Protein AF-A0A2W6DRT3-F1 (afdb_monomer)

Structure (mmCIF, N/CA/C/O backbone):
data_AF-A0A2W6DRT3-F1
#
_entry.id   AF-A0A2W6DRT3-F1
#
loop_
_atom_site.group_PDB
_atom_site.id
_atom_site.type_symbol
_atom_site.label_atom_id
_atom_site.label_alt_id
_atom_site.label_comp_id
_atom_site.label_asym_id
_atom_site.label_entity_id
_atom_site.label_seq_id
_atom_site.pdbx_PDB_ins_code
_atom_site.Cartn_x
_atom_site.Cartn_y
_atom_site.Cartn_z
_atom_site.occupancy
_atom_site.B_iso_or_equiv
_atom_site.auth_seq_id
_atom_site.auth_comp_id
_atom_site.auth_asym_id
_atom_site.auth_atom_id
_atom_site.pdbx_PDB_model_num
ATOM 1 N N . MET A 1 1 ? -5.565 -8.552 10.730 1.00 50.06 1 MET A N 1
ATOM 2 C CA . MET A 1 1 ? -5.881 -7.206 10.206 1.00 50.06 1 MET A CA 1
ATOM 3 C C . MET A 1 1 ? -5.180 -6.086 10.981 1.00 50.06 1 MET A C 1
ATOM 5 O O . MET A 1 1 ? -4.660 -5.202 10.322 1.00 50.06 1 MET A O 1
ATOM 9 N N . ALA A 1 2 ? -5.034 -6.167 12.313 1.00 55.72 2 ALA A N 1
ATOM 10 C CA . ALA A 1 2 ? -4.465 -5.101 13.165 1.00 55.72 2 ALA A CA 1
ATOM 11 C C . ALA A 1 2 ? -3.079 -4.526 12.774 1.00 55.72 2 ALA A C 1
ATOM 13 O O . ALA A 1 2 ? -2.788 -3.375 13.073 1.00 55.72 2 ALA A O 1
ATOM 14 N N . HIS A 1 3 ? -2.210 -5.292 12.105 1.00 57.12 3 HIS A N 1
ATOM 15 C CA . HIS A 1 3 ? -0.864 -4.809 11.759 1.00 57.12 3 HIS A CA 1
ATOM 16 C C . HIS A 1 3 ? -0.837 -3.864 10.553 1.00 57.12 3 HIS A C 1
ATOM 18 O O . HIS A 1 3 ? 0.053 -3.026 10.458 1.00 57.12 3 HIS A O 1
ATOM 24 N N . LEU A 1 4 ? -1.797 -3.996 9.632 1.00 58.41 4 LEU A N 1
ATOM 25 C CA . LEU A 1 4 ? -1.801 -3.218 8.394 1.00 58.41 4 LEU A CA 1
ATOM 26 C C . LEU A 1 4 ? -2.385 -1.823 8.627 1.00 58.41 4 LEU A C 1
ATOM 28 O O . LEU A 1 4 ? -1.812 -0.846 8.165 1.00 58.41 4 LEU A O 1
ATOM 32 N N . GLU A 1 5 ? -3.455 -1.733 9.418 1.00 58.50 5 GLU A N 1
ATOM 33 C CA . GLU A 1 5 ? -4.025 -0.457 9.861 1.00 58.50 5 GLU A CA 1
ATOM 34 C C . GLU A 1 5 ? -2.980 0.368 10.618 1.00 58.50 5 GLU A C 1
ATOM 36 O O . GLU A 1 5 ? -2.748 1.509 10.246 1.00 58.50 5 GLU A O 1
ATOM 41 N N . GLY A 1 6 ? -2.240 -0.229 11.563 1.00 57.47 6 GLY A N 1
ATOM 42 C CA . GLY A 1 6 ? -1.176 0.471 12.297 1.00 57.47 6 GLY A CA 1
ATOM 43 C C . GLY A 1 6 ? -0.022 0.991 11.425 1.00 57.47 6 GLY A C 1
ATOM 44 O O . GLY A 1 6 ? 0.562 2.024 11.742 1.00 57.47 6 GLY A O 1
ATOM 45 N N . ALA A 1 7 ? 0.290 0.327 10.304 1.00 60.97 7 ALA A N 1
ATOM 46 C CA . ALA A 1 7 ? 1.318 0.794 9.368 1.00 60.97 7 ALA A CA 1
ATOM 47 C C . ALA A 1 7 ? 0.867 2.017 8.555 1.00 60.97 7 ALA A C 1
ATOM 49 O O . ALA A 1 7 ? 1.686 2.872 8.233 1.00 60.97 7 ALA A O 1
ATOM 50 N N . PHE A 1 8 ? -0.424 2.114 8.234 1.00 61.56 8 PHE A N 1
ATOM 51 C CA . PHE A 1 8 ? -0.987 3.279 7.554 1.00 61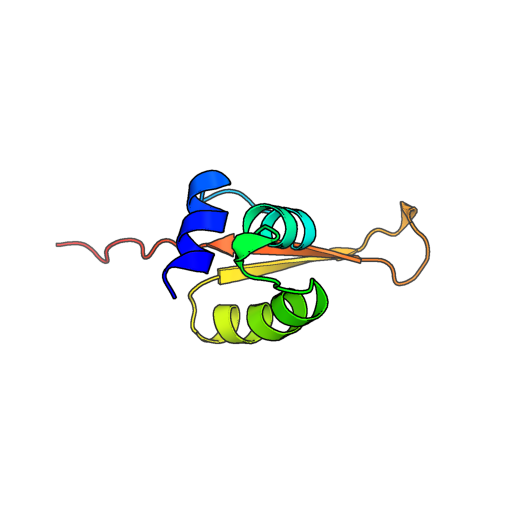.56 8 PHE A CA 1
ATOM 52 C C . PHE A 1 8 ? -1.371 4.409 8.516 1.00 61.56 8 PHE A C 1
ATOM 54 O O . PHE A 1 8 ? -1.290 5.570 8.131 1.00 61.56 8 PHE A O 1
ATOM 61 N N . ASP A 1 9 ? -1.754 4.090 9.752 1.00 58.38 9 ASP A N 1
ATOM 62 C CA . ASP A 1 9 ? -2.072 5.075 10.790 1.00 58.38 9 ASP A CA 1
ATOM 63 C C . ASP A 1 9 ? -0.810 5.861 11.182 1.00 58.38 9 ASP A C 1
ATOM 65 O O . ASP A 1 9 ? -0.818 7.089 11.238 1.00 58.38 9 ASP A O 1
ATOM 69 N N . ALA A 1 10 ? 0.333 5.169 11.286 1.00 57.16 10 ALA A N 1
ATOM 70 C CA . ALA A 1 10 ? 1.649 5.798 11.412 1.00 57.16 10 ALA A CA 1
ATOM 71 C C . ALA A 1 10 ? 2.069 6.606 10.168 1.00 57.16 10 ALA A C 1
ATOM 73 O O . ALA A 1 10 ? 2.931 7.479 10.269 1.00 57.16 10 ALA A O 1
ATOM 74 N N . ALA A 1 11 ? 1.488 6.310 9.002 1.00 56.12 11 ALA A N 1
ATOM 75 C CA . ALA A 1 11 ? 1.835 6.943 7.737 1.00 56.12 11 ALA A CA 1
ATOM 76 C C . ALA A 1 11 ? 0.899 8.107 7.353 1.00 56.12 11 ALA A C 1
ATOM 78 O O . ALA A 1 11 ? 1.212 8.826 6.419 1.00 56.12 11 ALA A O 1
ATOM 79 N N . GLU A 1 12 ? -0.191 8.372 8.078 1.00 66.56 12 GLU A N 1
ATOM 80 C CA . GLU A 1 12 ? -1.309 9.248 7.674 1.00 66.56 12 GLU A CA 1
ATOM 81 C C . GLU A 1 12 ? -2.233 8.563 6.632 1.00 66.56 12 GLU A C 1
ATOM 83 O O . GLU A 1 12 ? -1.907 8.511 5.439 1.00 66.56 12 GLU A O 1
ATOM 88 N N . PRO A 1 13 ? -3.416 8.058 7.032 1.00 63.16 13 PRO A N 1
ATOM 89 C CA . PRO A 1 13 ? -4.231 7.136 6.227 1.00 63.16 13 PRO A CA 1
ATOM 90 C C . PRO A 1 13 ? -4.805 7.740 4.935 1.00 63.16 13 PRO A C 1
ATOM 92 O O . PRO A 1 13 ? -5.071 7.009 3.982 1.00 63.16 13 PRO A O 1
ATOM 95 N N . GLU A 1 14 ? -4.953 9.066 4.866 1.00 70.12 14 GLU A N 1
ATOM 96 C CA . GLU A 1 14 ? -5.459 9.780 3.683 1.00 70.12 14 GLU A CA 1
ATOM 97 C C . GLU A 1 14 ? -4.367 10.129 2.654 1.00 70.12 14 GLU A C 1
ATOM 99 O O . GLU A 1 14 ? -4.673 10.607 1.551 1.00 70.12 14 GLU A O 1
ATOM 104 N N . ARG A 1 15 ? -3.091 9.880 2.977 1.00 79.25 15 ARG A N 1
ATOM 105 C CA . ARG A 1 15 ? -1.962 10.110 2.067 1.00 79.25 15 ARG A CA 1
ATOM 106 C C . ARG A 1 15 ? -1.641 8.868 1.244 1.00 79.25 15 ARG A C 1
ATOM 108 O O . ARG A 1 15 ? -1.912 7.730 1.614 1.00 79.25 15 ARG A O 1
ATOM 115 N N . TRP A 1 16 ? -1.065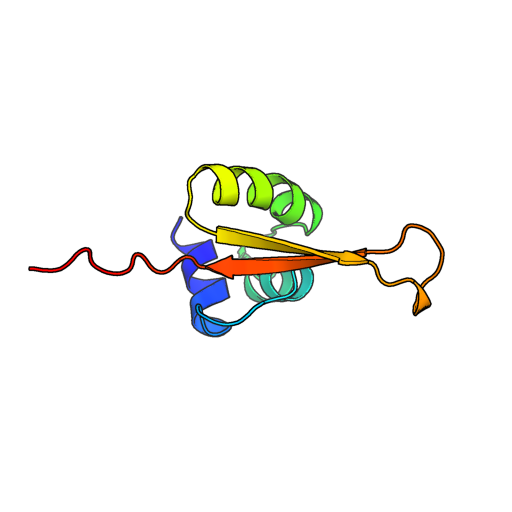 9.121 0.074 1.00 84.56 16 TRP A N 1
ATOM 116 C CA . TRP A 1 16 ? -0.517 8.076 -0.779 1.00 84.56 16 TRP A CA 1
ATOM 117 C C . TRP A 1 16 ? 0.842 7.641 -0.245 1.00 84.56 16 TRP A C 1
ATOM 119 O O . TRP A 1 16 ? 1.760 8.457 -0.178 1.00 84.56 16 TRP A O 1
ATOM 129 N N . HIS A 1 17 ? 0.974 6.351 0.043 1.00 85.75 17 HIS A N 1
ATOM 130 C CA . HIS A 1 17 ? 2.197 5.749 0.564 1.00 85.75 17 HIS A CA 1
ATOM 131 C C . HIS A 1 17 ? 2.800 4.797 -0.433 1.00 85.75 17 HIS A C 1
ATOM 133 O O . HIS A 1 17 ? 2.094 4.004 -1.057 1.00 85.75 17 HIS A O 1
ATOM 139 N N . HIS A 1 18 ? 4.117 4.847 -0.588 1.00 88.75 18 HIS A N 1
ATOM 140 C CA . HIS A 1 18 ? 4.781 3.862 -1.416 1.00 88.75 18 HIS A CA 1
ATOM 141 C C . HIS A 1 18 ? 4.732 2.498 -0.715 1.00 88.75 18 HIS A C 1
ATOM 143 O O . HIS A 1 18 ? 4.935 2.395 0.494 1.00 88.75 18 HIS A O 1
ATOM 149 N N . L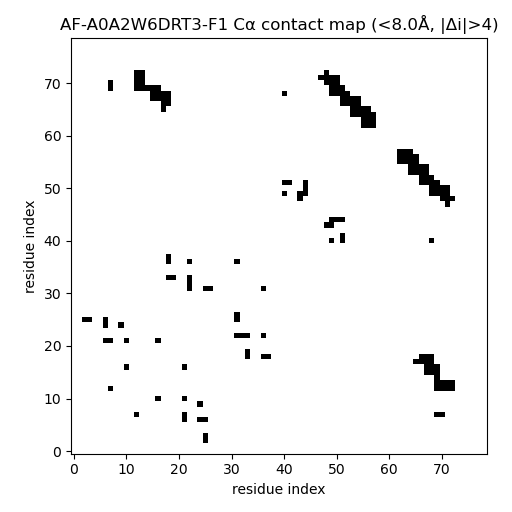EU A 1 19 ? 4.511 1.418 -1.471 1.00 86.38 19 LEU A N 1
ATOM 150 C CA . LEU A 1 19 ? 4.421 0.072 -0.886 1.00 86.38 19 LEU A CA 1
ATOM 151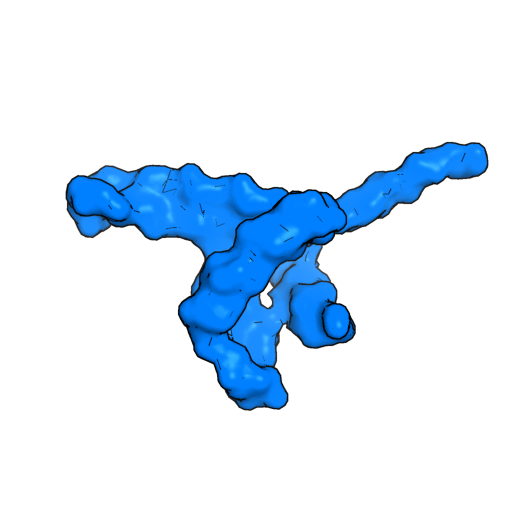 C C . LEU A 1 19 ? 5.670 -0.328 -0.089 1.00 86.38 19 LEU A C 1
ATOM 153 O O . LEU A 1 19 ? 5.573 -1.096 0.867 1.00 86.38 19 LEU A O 1
ATOM 157 N N . ARG A 1 20 ? 6.845 0.187 -0.472 1.00 84.50 20 ARG A N 1
ATOM 158 C CA . ARG A 1 20 ? 8.090 -0.061 0.274 1.00 84.50 20 ARG A CA 1
ATOM 159 C C . ARG A 1 20 ? 8.079 0.605 1.645 1.00 84.50 20 ARG A C 1
ATOM 161 O O . ARG A 1 20 ? 8.572 -0.007 2.583 1.00 84.50 20 ARG A O 1
ATOM 168 N N . ASP A 1 21 ? 7.483 1.786 1.762 1.00 84.88 21 ASP A N 1
ATOM 169 C CA . ASP A 1 21 ? 7.406 2.516 3.029 1.00 84.88 21 ASP A CA 1
ATOM 170 C C . ASP A 1 21 ? 6.423 1.815 3.970 1.00 84.88 21 ASP A C 1
ATOM 172 O O . ASP A 1 21 ? 6.744 1.584 5.130 1.00 84.88 21 ASP A O 1
ATOM 176 N N . ILE A 1 22 ? 5.291 1.334 3.438 1.00 82.00 22 ILE A N 1
ATOM 177 C CA . ILE A 1 22 ? 4.343 0.483 4.181 1.00 82.00 22 ILE A CA 1
ATOM 178 C C . ILE A 1 22 ? 5.030 -0.799 4.664 1.00 82.00 22 ILE A C 1
ATOM 180 O O . ILE A 1 22 ? 4.881 -1.196 5.815 1.00 82.00 22 ILE A O 1
ATOM 184 N N . THR A 1 23 ? 5.815 -1.446 3.799 1.00 82.94 23 THR A N 1
ATOM 185 C CA . THR A 1 23 ? 6.570 -2.655 4.169 1.00 82.94 23 THR A CA 1
ATOM 186 C C . THR A 1 23 ? 7.595 -2.354 5.267 1.00 82.94 23 THR A C 1
ATOM 188 O O . THR A 1 23 ? 7.722 -3.124 6.213 1.00 82.94 23 THR A O 1
ATOM 191 N N . ALA A 1 24 ? 8.303 -1.223 5.180 1.00 82.81 24 ALA A N 1
ATOM 192 C CA . ALA A 1 24 ? 9.257 -0.799 6.201 1.00 82.81 24 ALA A CA 1
ATOM 193 C C . ALA A 1 24 ? 8.571 -0.469 7.539 1.00 82.81 24 ALA A C 1
ATOM 195 O O . ALA A 1 24 ? 9.101 -0.821 8.591 1.00 82.81 24 ALA A O 1
ATOM 196 N N . ALA A 1 25 ? 7.381 0.140 7.502 1.00 78.62 25 ALA A N 1
ATOM 197 C CA . ALA A 1 25 ? 6.573 0.459 8.679 1.00 78.62 25 ALA A CA 1
ATOM 198 C C . ALA A 1 25 ? 5.986 -0.790 9.361 1.00 78.62 25 ALA A C 1
ATOM 200 O O . ALA A 1 25 ? 5.916 -0.843 10.587 1.00 78.62 25 ALA A O 1
ATOM 201 N N . LEU A 1 26 ? 5.633 -1.827 8.590 1.00 74.62 26 LEU A N 1
ATOM 202 C CA . LEU A 1 26 ? 5.273 -3.150 9.127 1.00 74.62 26 LEU A CA 1
ATOM 203 C C . LEU A 1 26 ? 6.441 -3.809 9.885 1.00 74.62 26 LEU A C 1
ATOM 205 O O . LEU A 1 26 ? 6.214 -4.656 10.757 1.00 74.62 26 LEU A O 1
ATOM 209 N N . GLY A 1 27 ? 7.670 -3.379 9.584 1.00 65.50 27 GLY A N 1
ATOM 210 C CA . GLY A 1 27 ? 8.886 -3.654 10.337 1.00 65.50 27 GLY A CA 1
ATOM 211 C C . GLY A 1 27 ? 9.302 -5.132 10.401 1.00 65.50 27 GLY A C 1
ATOM 212 O O . GLY A 1 27 ? 8.577 -6.036 9.983 1.00 65.50 27 GLY A O 1
ATOM 213 N N . PRO A 1 28 ? 10.472 -5.419 11.003 1.00 61.22 28 PRO A N 1
ATOM 214 C CA . PRO A 1 28 ? 10.925 -6.789 11.256 1.00 61.2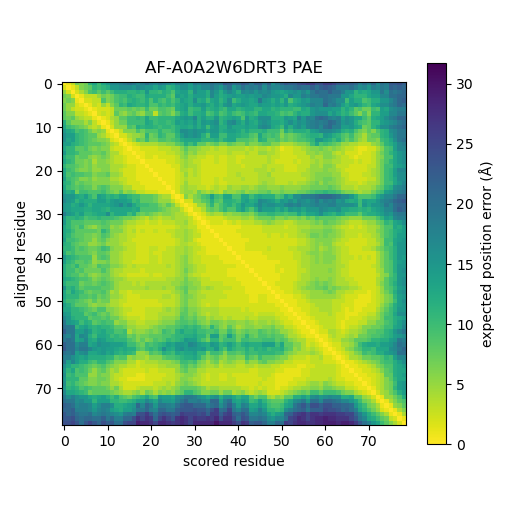2 28 PRO A CA 1
ATOM 215 C C . PRO A 1 28 ? 10.023 -7.545 12.246 1.00 61.22 28 PRO A C 1
ATOM 217 O O . PRO A 1 28 ? 10.030 -8.772 12.261 1.00 61.22 28 PRO A O 1
ATOM 220 N N . ALA A 1 29 ? 9.212 -6.835 13.041 1.00 61.66 29 ALA A N 1
ATOM 221 C CA . ALA A 1 29 ? 8.296 -7.416 14.025 1.00 61.66 29 ALA A CA 1
ATOM 222 C C . ALA A 1 29 ? 7.249 -8.354 13.403 1.00 61.66 29 ALA A C 1
ATOM 224 O O . ALA A 1 29 ? 6.767 -9.267 14.070 1.00 61.66 29 ALA A O 1
ATOM 225 N N . THR A 1 30 ? 6.908 -8.143 12.129 1.00 63.81 30 THR A N 1
ATOM 226 C CA . THR A 1 30 ? 5.965 -8.993 11.392 1.00 63.81 30 THR A CA 1
ATOM 227 C C . THR A 1 30 ? 6.662 -9.948 10.413 1.00 63.81 30 THR A C 1
ATOM 229 O O . THR A 1 30 ? 6.007 -10.832 9.866 1.00 63.81 30 THR A O 1
ATOM 232 N N . ASN A 1 31 ? 7.984 -9.811 10.216 1.00 73.44 31 ASN A N 1
ATOM 233 C CA . ASN A 1 31 ? 8.798 -10.553 9.241 1.00 73.44 31 ASN A CA 1
ATOM 234 C C . ASN A 1 31 ? 8.178 -10.590 7.825 1.00 73.44 31 ASN A C 1
ATOM 236 O O . ASN A 1 31 ? 8.248 -11.592 7.111 1.00 73.44 31 ASN A O 1
ATOM 240 N N . VAL A 1 32 ? 7.492 -9.507 7.445 1.00 78.94 32 VAL A N 1
ATOM 241 C CA . VAL A 1 32 ? 6.751 -9.419 6.187 1.00 78.94 32 VAL A CA 1
ATOM 242 C C . VAL A 1 32 ? 7.665 -8.930 5.069 1.00 78.94 32 VAL A C 1
ATOM 244 O O . VAL A 1 32 ? 8.146 -7.801 5.070 1.00 78.94 32 VAL A O 1
ATOM 247 N N . GLU A 1 33 ? 7.836 -9.781 4.062 1.00 85.62 33 GLU A N 1
ATOM 248 C CA . GLU A 1 33 ? 8.558 -9.453 2.836 1.00 85.62 33 GLU A CA 1
ATOM 249 C C . GLU A 1 33 ? 7.773 -8.492 1.932 1.00 85.62 33 GLU A C 1
ATOM 251 O O . GLU A 1 33 ? 6.548 -8.588 1.796 1.00 85.62 33 GLU A O 1
ATOM 256 N N . PHE A 1 34 ? 8.493 -7.631 1.207 1.00 84.06 34 PHE A N 1
ATOM 257 C CA . PHE A 1 34 ? 7.898 -6.701 0.239 1.00 84.06 34 PHE A CA 1
ATOM 258 C C . PHE A 1 34 ? 7.026 -7.413 -0.806 1.00 84.06 34 PHE A C 1
ATOM 260 O O . PHE A 1 34 ? 5.953 -6.925 -1.158 1.00 84.06 34 PHE A O 1
ATOM 267 N N . GLU A 1 35 ? 7.443 -8.590 -1.287 1.00 86.00 35 GLU A N 1
ATOM 268 C CA . GLU A 1 35 ? 6.641 -9.370 -2.239 1.00 86.00 35 GLU A CA 1
ATOM 269 C C . GLU A 1 35 ? 5.322 -9.867 -1.634 1.00 86.00 35 GLU A C 1
ATOM 271 O O . GLU A 1 35 ? 4.317 -9.939 -2.344 1.00 86.00 35 GLU A O 1
ATOM 276 N N . SER A 1 36 ? 5.286 -10.158 -0.332 1.00 86.69 36 SER A N 1
ATOM 277 C CA . SER A 1 36 ? 4.051 -10.532 0.363 1.00 86.69 36 SER A CA 1
ATOM 278 C C . SER A 1 36 ? 3.084 -9.352 0.415 1.00 86.69 36 SER A C 1
ATOM 280 O O . SER A 1 36 ? 1.911 -9.512 0.072 1.00 86.69 36 SER A O 1
ATOM 282 N N . VAL A 1 37 ? 3.580 -8.152 0.739 1.00 85.88 37 VAL A N 1
ATOM 283 C CA . VAL A 1 37 ? 2.781 -6.915 0.691 1.00 85.88 37 VAL A CA 1
ATOM 284 C C . VAL A 1 37 ? 2.281 -6.662 -0.729 1.00 85.88 37 VAL A C 1
ATOM 286 O O . VAL A 1 37 ? 1.084 -6.475 -0.939 1.00 85.88 37 VAL A O 1
ATOM 289 N N . ARG A 1 38 ? 3.164 -6.745 -1.731 1.00 87.50 38 ARG A N 1
ATOM 290 C CA . ARG A 1 38 ? 2.818 -6.524 -3.143 1.00 87.50 38 ARG A CA 1
ATOM 291 C C . ARG A 1 38 ? 1.728 -7.476 -3.639 1.00 87.50 38 ARG A C 1
ATOM 293 O O . ARG A 1 38 ? 0.897 -7.066 -4.443 1.00 87.50 38 ARG A O 1
ATOM 300 N N . ARG A 1 39 ? 1.711 -8.728 -3.169 1.00 89.31 39 ARG A N 1
ATOM 301 C CA . ARG A 1 39 ? 0.674 -9.721 -3.507 1.00 89.31 39 ARG A CA 1
ATOM 302 C C . ARG A 1 39 ? -0.627 -9.535 -2.729 1.00 89.31 39 ARG A C 1
ATOM 304 O O . ARG A 1 39 ? -1.683 -9.875 -3.254 1.00 89.31 39 ARG A O 1
ATOM 311 N N . ALA A 1 40 ? -0.564 -9.034 -1.498 1.00 88.25 40 ALA A N 1
ATOM 312 C CA . ALA A 1 40 ? -1.745 -8.808 -0.666 1.00 88.25 40 ALA A CA 1
ATOM 313 C C . ALA A 1 40 ? -2.529 -7.557 -1.093 1.00 88.25 40 ALA A C 1
ATOM 315 O O . ALA A 1 40 ? -3.755 -7.558 -1.066 1.00 88.25 40 ALA A O 1
ATOM 316 N N . MET A 1 41 ? -1.828 -6.512 -1.529 1.00 88.06 41 MET A N 1
ATOM 317 C CA . MET A 1 41 ? -2.408 -5.202 -1.836 1.00 88.06 41 MET A CA 1
ATOM 318 C C . MET A 1 41 ? -3.524 -5.211 -2.892 1.00 88.06 41 MET A C 1
ATOM 320 O O . MET A 1 41 ? -4.533 -4.556 -2.648 1.00 88.06 41 MET A O 1
ATOM 324 N N . PRO A 1 42 ? -3.428 -5.953 -4.015 1.00 89.44 42 PRO A N 1
ATOM 325 C CA . PRO A 1 42 ? -4.535 -6.065 -4.965 1.00 89.44 42 PRO A CA 1
ATOM 326 C C . PRO A 1 42 ? -5.808 -6.614 -4.320 1.00 89.44 42 PRO A C 1
ATOM 328 O O . PRO A 1 42 ? -6.863 -6.021 -4.483 1.00 89.44 42 PRO A O 1
ATOM 331 N N . ARG A 1 43 ? -5.692 -7.665 -3.496 1.00 89.62 43 ARG A N 1
ATOM 332 C CA . ARG A 1 43 ? -6.842 -8.245 -2.783 1.00 89.62 43 ARG A CA 1
ATOM 333 C C . ARG A 1 43 ? -7.457 -7.254 -1.802 1.00 89.62 43 ARG A C 1
ATOM 335 O O . ARG A 1 43 ? -8.663 -7.093 -1.783 1.00 89.62 43 ARG A O 1
ATOM 342 N N . LEU A 1 44 ? -6.627 -6.540 -1.041 1.00 86.44 44 LEU A N 1
ATOM 343 C CA . LEU A 1 44 ? -7.105 -5.484 -0.142 1.00 86.44 44 LEU A CA 1
ATOM 344 C C . LEU A 1 44 ? -7.796 -4.344 -0.908 1.00 86.44 44 LEU A C 1
ATOM 346 O O . LEU A 1 44 ? -8.659 -3.665 -0.355 1.00 86.44 44 LEU A O 1
ATOM 350 N N . SER A 1 45 ? -7.404 -4.107 -2.161 1.00 88.94 45 SER A N 1
ATOM 351 C CA . SER A 1 45 ? -8.050 -3.117 -3.019 1.00 88.94 45 SER A CA 1
ATOM 352 C C . SER A 1 45 ? -9.389 -3.611 -3.552 1.00 88.94 45 SER A C 1
ATOM 354 O O . SER A 1 45 ? -10.363 -2.861 -3.509 1.00 88.94 45 SER A O 1
ATOM 356 N N . ASP A 1 46 ? -9.453 -4.880 -3.959 1.00 89.12 46 ASP A N 1
ATOM 357 C CA . ASP A 1 46 ? -10.690 -5.558 -4.358 1.00 89.12 46 ASP A CA 1
ATOM 358 C C . ASP A 1 46 ? -11.702 -5.601 -3.198 1.00 89.12 46 ASP A C 1
ATOM 360 O O . ASP A 1 46 ? -12.888 -5.353 -3.404 1.00 89.12 46 ASP A O 1
ATOM 364 N N . ASP A 1 47 ? -11.223 -5.806 -1.966 1.00 87.00 47 ASP A N 1
ATOM 365 C CA . ASP A 1 47 ? -12.019 -5.750 -0.730 1.00 87.00 47 ASP A CA 1
ATOM 366 C C . ASP A 1 47 ? -12.429 -4.311 -0.344 1.00 87.00 47 ASP A C 1
ATOM 368 O O . ASP A 1 47 ? -13.131 -4.091 0.643 1.00 87.00 47 ASP A O 1
ATOM 372 N N . GLY A 1 48 ? -11.986 -3.302 -1.102 1.00 84.50 48 GLY A N 1
ATOM 373 C CA . GLY A 1 48 ? -12.319 -1.895 -0.890 1.00 84.50 48 GLY A CA 1
ATOM 374 C C . GLY A 1 48 ? -11.593 -1.228 0.280 1.00 84.50 48 GLY A C 1
ATOM 375 O O . GLY A 1 48 ? -11.902 -0.077 0.588 1.00 84.50 48 GLY A O 1
ATOM 376 N N . LEU A 1 49 ? -10.624 -1.908 0.901 1.00 83.81 49 LEU A N 1
ATOM 377 C CA . LEU A 1 49 ? -9.873 -1.428 2.067 1.00 83.81 49 LEU A CA 1
ATOM 378 C C . LEU A 1 49 ? -8.748 -0.462 1.685 1.00 83.81 49 LEU A C 1
ATOM 380 O O . LEU A 1 49 ? -8.408 0.432 2.460 1.00 83.81 49 LEU A O 1
ATOM 384 N N . VAL A 1 50 ? -8.159 -0.623 0.497 1.00 86.81 50 VAL A N 1
ATOM 385 C CA . VAL A 1 50 ? -7.102 0.268 -0.003 1.00 86.81 50 VAL A CA 1
ATOM 386 C C . VAL A 1 50 ? -7.362 0.727 -1.431 1.00 86.81 50 VAL A C 1
ATOM 388 O O . VAL A 1 50 ? -7.923 0.017 -2.262 1.00 86.81 50 VAL A O 1
ATOM 391 N N . GLU A 1 51 ? -6.904 1.927 -1.745 1.00 89.12 51 GLU A N 1
ATOM 392 C CA . GLU A 1 51 ? -6.826 2.425 -3.109 1.00 89.12 51 GLU A CA 1
ATOM 393 C C . GLU A 1 51 ? -5.400 2.246 -3.625 1.00 89.12 51 GLU A C 1
ATOM 395 O O . GLU A 1 51 ? -4.441 2.601 -2.937 1.00 89.12 51 GLU A O 1
ATOM 400 N N . LEU A 1 52 ? -5.254 1.698 -4.831 1.00 91.50 52 LEU A N 1
ATOM 401 C CA . LEU A 1 52 ? -3.957 1.485 -5.464 1.00 91.50 52 LEU A CA 1
ATOM 402 C C . LEU A 1 52 ? -3.760 2.412 -6.653 1.00 91.50 52 LEU A C 1
ATOM 404 O O . LEU A 1 52 ? -4.641 2.583 -7.494 1.00 91.50 52 LEU A O 1
ATOM 408 N N . ARG A 1 53 ? -2.553 2.969 -6.756 1.00 91.00 53 ARG A N 1
ATOM 409 C CA . ARG A 1 53 ? -2.135 3.783 -7.894 1.00 91.00 53 ARG A CA 1
ATOM 410 C C . ARG A 1 53 ? -0.741 3.389 -8.340 1.00 91.00 53 ARG A C 1
ATOM 412 O O . ARG A 1 53 ? 0.230 3.553 -7.604 1.00 91.00 53 ARG A O 1
ATOM 419 N N . THR A 1 54 ? -0.633 2.931 -9.580 1.00 90.5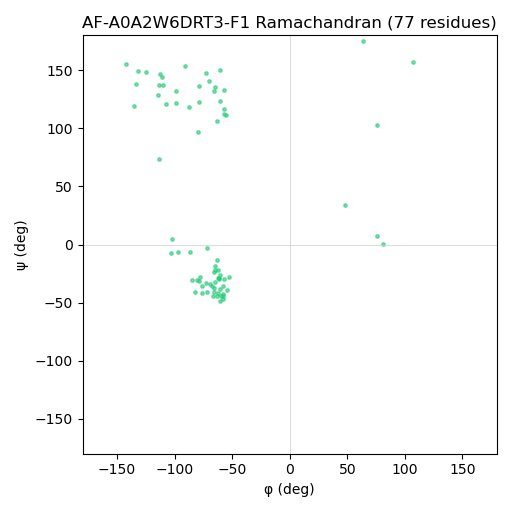0 54 THR A N 1
ATOM 420 C CA . THR A 1 54 ? 0.655 2.669 -10.222 1.00 90.50 54 THR A CA 1
ATOM 421 C C . THR A 1 54 ? 1.028 3.849 -11.111 1.00 90.50 54 THR A C 1
ATOM 423 O O . THR A 1 54 ? 0.289 4.216 -12.021 1.00 90.50 54 THR A O 1
ATOM 426 N N . VAL A 1 55 ? 2.178 4.459 -10.836 1.00 90.00 55 VAL A N 1
ATOM 427 C CA . VAL A 1 55 ? 2.714 5.596 -11.585 1.00 90.00 55 VAL A CA 1
ATOM 428 C C . VAL A 1 55 ? 3.903 5.113 -12.417 1.00 90.00 55 VAL A C 1
ATOM 430 O O . VAL A 1 55 ? 4.863 4.584 -11.845 1.00 90.00 55 VAL A O 1
ATOM 433 N N . PRO A 1 56 ? 3.872 5.254 -13.754 1.00 87.62 56 PRO A N 1
ATOM 434 C CA . PRO A 1 56 ? 5.032 4.957 -14.583 1.00 87.62 56 PRO A CA 1
ATOM 435 C C . PRO A 1 56 ? 6.170 5.930 -14.251 1.00 87.62 56 PRO A C 1
ATOM 437 O O . PRO A 1 56 ? 5.953 7.132 -14.134 1.00 87.62 56 PRO A O 1
ATOM 440 N N . MET A 1 57 ? 7.385 5.400 -14.118 1.00 85.38 57 MET A N 1
ATOM 441 C CA . MET A 1 57 ? 8.606 6.154 -13.829 1.00 85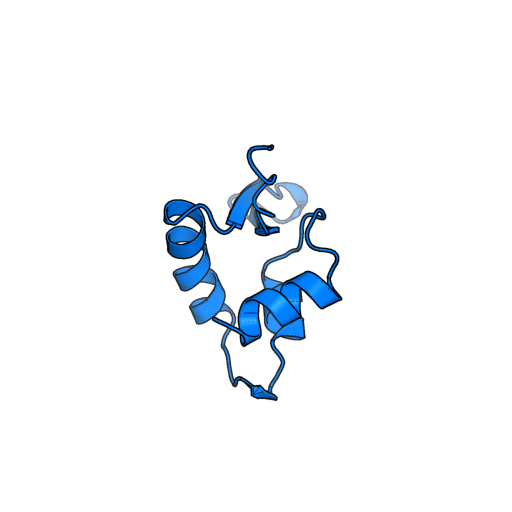.38 57 MET A CA 1
ATOM 442 C C . MET A 1 57 ? 9.543 6.081 -15.041 1.00 85.38 57 MET A C 1
ATOM 444 O O . MET A 1 57 ? 10.541 5.358 -15.002 1.00 85.38 57 MET A O 1
ATOM 448 N N . PRO A 1 58 ? 9.241 6.801 -16.140 1.00 80.56 58 PRO A N 1
ATOM 449 C CA . PRO A 1 58 ? 10.040 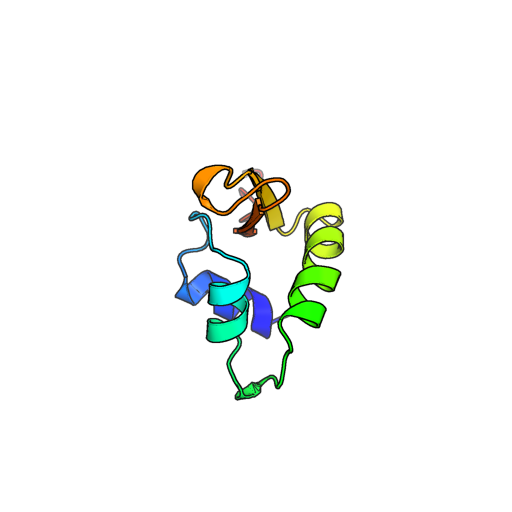6.739 -17.363 1.00 80.56 58 PRO A CA 1
ATOM 450 C C . PRO A 1 58 ? 11.481 7.212 -17.134 1.00 80.56 58 PRO A C 1
ATOM 452 O O . PRO A 1 58 ? 12.398 6.692 -17.767 1.00 80.56 58 PRO A O 1
ATOM 455 N N . GLN A 1 59 ? 11.706 8.112 -16.167 1.00 84.75 59 GLN A N 1
ATOM 456 C CA . GLN A 1 59 ? 13.050 8.547 -15.772 1.00 84.75 59 GLN A CA 1
ATOM 457 C C . GLN A 1 59 ? 13.931 7.428 -15.181 1.00 84.75 59 GLN A C 1
ATOM 459 O O . GLN A 1 59 ? 15.132 7.620 -15.034 1.00 84.75 59 GLN A O 1
ATOM 464 N N . TRP A 1 60 ? 13.361 6.272 -14.822 1.00 81.62 60 TRP A N 1
ATOM 465 C CA . TRP A 1 60 ? 14.087 5.119 -14.267 1.00 81.62 60 TRP A CA 1
ATOM 466 C C . TRP A 1 60 ? 14.314 4.001 -15.296 1.00 81.62 60 TRP A C 1
ATOM 468 O O . TRP A 1 60 ? 14.833 2.936 -14.953 1.00 81.62 60 TRP A O 1
ATOM 478 N N . GLY A 1 61 ? 13.937 4.236 -16.556 1.00 84.81 61 GLY A N 1
ATOM 479 C CA . GLY A 1 61 ? 14.024 3.275 -17.651 1.00 84.81 61 GLY A CA 1
ATOM 480 C C . GLY A 1 61 ? 12.662 2.714 -18.066 1.00 84.81 61 GLY A C 1
ATOM 481 O O . GLY A 1 61 ? 11.692 2.715 -17.303 1.00 84.81 61 GLY A O 1
ATOM 482 N N . ALA A 1 62 ? 12.593 2.229 -19.307 1.00 81.94 62 ALA A N 1
ATOM 483 C CA . ALA A 1 62 ? 11.368 1.689 -19.887 1.00 81.94 62 ALA A CA 1
ATOM 484 C C . ALA A 1 62 ? 10.801 0.541 -19.031 1.00 81.94 62 ALA A C 1
ATOM 486 O O . ALA A 1 62 ? 11.526 -0.358 -18.607 1.00 81.94 62 ALA A O 1
ATOM 487 N N . GLY A 1 63 ? 9.494 0.589 -18.760 1.00 81.44 63 GLY A N 1
ATOM 488 C CA . GLY A 1 63 ? 8.784 -0.428 -17.977 1.00 81.44 63 GLY A CA 1
ATOM 489 C C . GLY A 1 63 ? 8.910 -0.298 -16.455 1.00 81.44 63 GLY A C 1
ATOM 490 O O . GLY A 1 63 ? 8.327 -1.106 -15.733 1.00 81.44 63 GLY A O 1
ATOM 491 N N . ARG A 1 64 ? 9.626 0.708 -15.931 1.00 85.12 64 ARG A N 1
ATOM 492 C CA . ARG A 1 64 ? 9.642 0.976 -14.487 1.00 85.12 64 ARG A CA 1
ATOM 493 C C . ARG A 1 64 ? 8.384 1.720 -14.056 1.00 85.12 64 ARG A C 1
ATOM 495 O O . ARG A 1 64 ? 7.955 2.683 -14.686 1.00 85.12 64 ARG A O 1
ATOM 502 N N . SER A 1 65 ? 7.814 1.284 -12.941 1.00 88.56 65 SER A N 1
ATOM 503 C CA . SER A 1 65 ? 6.694 1.939 -12.275 1.00 88.56 65 SER A CA 1
ATOM 504 C C . SER A 1 65 ? 6.855 1.846 -10.761 1.00 88.56 65 SER A C 1
ATOM 506 O O . SER A 1 65 ? 7.542 0.959 -10.247 1.00 88.56 65 SER A O 1
ATOM 508 N N . GLN A 1 66 ? 6.237 2.782 -10.053 1.00 88.88 66 GLN A N 1
ATOM 509 C CA . GLN A 1 66 ? 6.054 2.719 -8.608 1.00 88.88 66 GLN A CA 1
ATOM 510 C C . GLN A 1 66 ? 4.583 2.503 -8.300 1.00 88.88 66 GLN A C 1
ATOM 512 O O . GLN A 1 66 ? 3.718 3.022 -9.000 1.00 88.88 66 GLN A O 1
ATOM 517 N N . THR A 1 67 ? 4.303 1.729 -7.256 1.00 89.94 67 THR A N 1
ATOM 518 C CA . THR A 1 67 ? 2.933 1.498 -6.796 1.00 89.94 67 THR A CA 1
ATOM 519 C C . THR A 1 67 ? 2.771 2.098 -5.416 1.00 89.94 67 THR A C 1
ATOM 521 O O . THR A 1 67 ? 3.573 1.846 -4.513 1.00 89.94 67 THR A O 1
ATOM 524 N N . TYR A 1 68 ? 1.723 2.895 -5.292 1.00 89.62 68 TYR A N 1
ATOM 525 C CA . TYR A 1 68 ? 1.315 3.557 -4.074 1.00 89.62 68 TYR A CA 1
ATOM 526 C C . TYR A 1 68 ? -0.007 2.963 -3.610 1.00 89.62 68 TYR A C 1
ATOM 528 O O . TYR A 1 68 ? -0.840 2.575 -4.433 1.00 89.62 68 TYR A O 1
ATOM 536 N N . ALA A 1 69 ? -0.185 2.914 -2.300 1.00 89.56 69 ALA A N 1
ATOM 537 C CA . ALA A 1 69 ? -1.422 2.525 -1.661 1.00 89.56 69 ALA A CA 1
ATOM 538 C C . ALA A 1 69 ? -1.878 3.631 -0.710 1.00 89.56 69 ALA A C 1
ATOM 540 O O . ALA A 1 69 ? -1.061 4.342 -0.125 1.00 89.56 69 ALA A O 1
ATOM 541 N N . ARG A 1 70 ? -3.188 3.762 -0.555 1.00 87.88 70 ARG A N 1
ATOM 542 C CA . ARG A 1 70 ? -3.830 4.644 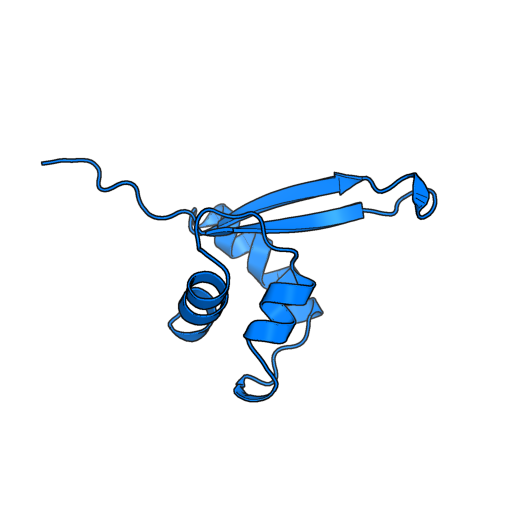0.418 1.00 87.88 70 ARG A CA 1
ATOM 543 C C . ARG A 1 70 ? -4.926 3.859 1.128 1.00 87.88 70 ARG A C 1
ATOM 545 O O . ARG A 1 70 ? -5.650 3.128 0.455 1.00 87.88 70 ARG A O 1
ATOM 552 N N . LEU A 1 71 ? -5.069 3.999 2.446 1.00 83.62 71 LEU A N 1
ATOM 553 C CA . LEU A 1 71 ? -6.208 3.403 3.146 1.00 83.62 71 LEU A CA 1
ATOM 554 C C . LEU A 1 71 ? -7.493 4.083 2.674 1.00 83.62 71 LEU A C 1
ATOM 556 O O . LEU A 1 71 ? -7.597 5.310 2.655 1.00 83.62 71 LEU A O 1
ATOM 560 N N . ARG A 1 72 ? -8.502 3.288 2.329 1.00 76.88 72 ARG A N 1
ATOM 561 C CA . ARG A 1 72 ? -9.864 3.800 2.269 1.00 76.88 72 ARG A CA 1
ATOM 562 C C . ARG A 1 72 ? -10.388 3.837 3.692 1.00 76.88 72 ARG A C 1
ATOM 564 O O . ARG A 1 72 ? -10.852 2.831 4.216 1.00 76.88 72 ARG A O 1
ATOM 571 N N . VAL A 1 73 ? -10.310 5.008 4.316 1.00 65.38 73 VAL A N 1
ATOM 572 C CA . VAL A 1 73 ? -11.108 5.263 5.514 1.00 65.38 73 VAL A CA 1
ATOM 573 C C . VAL A 1 73 ? -12.567 5.124 5.074 1.00 65.38 73 VAL A C 1
ATOM 575 O O . VAL A 1 73 ? -12.953 5.787 4.102 1.00 65.38 73 VAL A O 1
ATOM 578 N N . PRO A 1 74 ? -13.380 4.249 5.693 1.00 56.28 74 PRO A N 1
ATOM 579 C CA . PRO A 1 74 ? -14.805 4.272 5.434 1.00 56.28 74 PRO A CA 1
ATOM 580 C C . PRO A 1 74 ? -15.274 5.680 5.785 1.00 56.28 74 PRO A C 1
ATOM 582 O O . PRO A 1 74 ? -15.222 6.083 6.945 1.00 56.28 74 PRO A O 1
ATOM 585 N N . VAL A 1 75 ? -15.691 6.453 4.780 1.00 47.06 75 VAL A N 1
ATOM 586 C CA . VAL A 1 75 ? -16.516 7.628 5.046 1.00 47.06 75 VAL A CA 1
ATOM 587 C C . VAL A 1 75 ? -17.717 7.050 5.785 1.00 47.06 75 VAL A C 1
ATOM 589 O O . VAL A 1 75 ? -18.380 6.186 5.201 1.00 47.06 75 VAL A O 1
ATOM 592 N N . PRO A 1 76 ? -17.968 7.408 7.058 1.00 46.38 76 PRO A N 1
ATOM 593 C CA . PRO A 1 76 ? -19.185 6.973 7.710 1.00 46.38 76 PRO A CA 1
ATOM 594 C C . PRO A 1 76 ? -20.319 7.441 6.806 1.00 46.38 76 PRO A C 1
ATOM 596 O O . PRO A 1 76 ? -20.504 8.641 6.594 1.00 46.38 76 PRO A O 1
ATOM 599 N N . VAL A 1 77 ? -21.007 6.488 6.181 1.00 45.22 77 VAL A N 1
ATOM 600 C CA . VAL A 1 77 ? -22.239 6.777 5.461 1.00 45.22 77 VAL A CA 1
ATOM 601 C C . VAL A 1 77 ? -23.170 7.267 6.562 1.00 45.22 77 VAL A C 1
ATOM 603 O O . VAL A 1 77 ? -23.475 6.516 7.485 1.00 45.22 77 VAL A O 1
ATOM 606 N N . GLY A 1 78 ? -23.409 8.575 6.573 1.00 47.16 78 GLY A N 1
ATOM 607 C CA . GLY A 1 78 ? -23.903 9.277 7.746 1.00 47.16 78 GLY A CA 1
ATOM 608 C C . GLY A 1 78 ? -25.258 8.781 8.244 1.00 47.16 78 GLY A C 1
ATOM 609 O O . GLY A 1 78 ? -26.103 8.392 7.442 1.00 47.16 78 GLY A O 1
ATOM 610 N N . SER A 1 79 ? -25.389 8.927 9.568 1.00 42.75 79 SER A N 1
ATOM 611 C CA . SER A 1 79 ? -26.575 9.303 10.357 1.00 42.75 79 SER A CA 1
ATOM 612 C C . SER A 1 79 ? -27.798 8.390 10.363 1.00 42.75 79 SER A C 1
ATOM 614 O O . SER A 1 79 ? -28.502 8.301 9.337 1.00 42.75 79 SER A O 1
#

Radius of gyration: 13.51 Å; Cα contacts (8 Å, |Δi|>4): 93; chains: 1; bounding box: 41×21×34 Å

Sequence (79 aa):
MAHLEGAFDAAEPERWHHLRDITAALGPATNVEFESVRRAMPRLSDDGLVELRTVPMPQWGAGRSQTYARLRVPVPVGS

Mean predicted aligned error: 8.14 Å

Secondary structure (DSSP, 8-state):
-HHHHHHHHTT-TTS-EEHHHHHHHHTGGGT--HHHHHHHHHHHHHTTSEEEEEEE-GGG-TT-EEEEEEE--------

Foldseek 3Di:
DVLQVQLCVVVPQQDWAFLVSSVVSSPCVVVDDSVNSVVVQVVCVVVVQKDKDWAADPVVPPPDITMIIHGDDPPPPDD

Nearest PDB structures (foldseek):
  6pln-assembly2_B  TM=7.273E-01  e=6.184E-03  Pyrococcus furiosus
  2mh2-assembly1_A  TM=7.421E-01  e=3.359E-02  Mus musculus
  8h7a-assembly2_E  TM=6.091E-01  e=4.358E-02  Homo sapiens
  3e1s-assembly1_A  TM=5.965E-01  e=1.602E-01  Deinococcus radiodurans
  6lui-assembly1_A  TM=6.062E-01  e=3.734E-01  Homo sapiens

pLDDT: mean 76.56, std 14.08, range [42.75, 91.5]

Solvent-accessible surface area (backbone atoms only — not comparable to full-atom values): 4689 Å² total; per-residue (Å²): 115,75,66,60,56,54,26,34,60,78,63,45,40,89,43,81,36,47,53,65,56,43,38,58,58,44,31,77,90,64,70,59,51,62,67,57,52,65,64,45,48,61,55,38,31,75,73,58,47,30,47,77,47,76,45,78,33,67,93,76,38,89,93,36,64,49,52,29,40,24,49,46,72,79,71,76,82,74,133